Protein AF-A0A9E2QVJ8-F1 (afdb_monomer_lite)

pLDDT: mean 82.2, std 15.22, range [40.53, 97.69]

Radius of gyration: 35.3 Å; chains: 1; bounding box: 77×23×116 Å

Foldseek 3Di:
DDDDDPPVVVVVVVVVVVVLVVLLVVLVVLLVVLVVQLVVLVVVLVVLVVVLVVLVVQLVVLVVLLVVLVVLLVVLVVLQVQLPDPPDPNPPSPVVSVVSNVVSVVSNVVSVVSNVVSVVVSVVSVVVCVLADADDPDDGHSNVVSVVSNVVSVVSNVVSVVVVDDD

Secondary structure (DSSP, 8-state):
------HHHHHHHHHHHHHHHHHHHHHHHHHHHHHHHHHHHHHHHHHHHHHHHHHHHHHHHHHHHHHHHHHHHHHHHHHHHHTTSTTS-HHHHHHHHHHHHHHHHHHHHHHHHHHHHHHHHHHHHHHHHHTT-SS-SSS--HHHHHHHHHHHHHHHHHHHHHTT---

Structure (mmCIF, N/CA/C/O backbone):
data_AF-A0A9E2QVJ8-F1
#
_entry.id   AF-A0A9E2QVJ8-F1
#
loop_
_atom_site.group_PDB
_atom_site.id
_atom_site.type_symbol
_atom_site.label_atom_id
_atom_site.label_alt_id
_atom_site.label_comp_id
_atom_site.label_asym_id
_atom_site.label_entity_id
_atom_site.label_seq_id
_atom_site.pdbx_PDB_ins_code
_atom_site.Cartn_x
_atom_site.Cartn_y
_atom_site.Cartn_z
_atom_site.occupancy
_atom_site.B_iso_or_equiv
_atom_site.auth_seq_id
_atom_site.auth_comp_id
_atom_site.auth_asym_id
_atom_site.auth_atom_id
_atom_site.pdbx_PDB_model_num
ATOM 1 N N . MET A 1 1 ? 48.170 8.111 -72.866 1.00 42.94 1 MET A N 1
ATOM 2 C CA . MET A 1 1 ? 48.906 8.139 -71.584 1.00 42.94 1 MET A CA 1
ATOM 3 C C . MET A 1 1 ? 47.914 8.556 -70.505 1.00 42.94 1 MET A C 1
ATOM 5 O O . MET A 1 1 ? 47.738 9.739 -70.259 1.00 42.94 1 MET A O 1
ATOM 9 N N . ALA A 1 2 ? 47.147 7.595 -69.988 1.00 47.38 2 ALA A N 1
ATOM 10 C CA . ALA A 1 2 ? 46.158 7.818 -68.937 1.00 47.38 2 ALA A CA 1
ATOM 11 C C . ALA A 1 2 ? 46.763 7.273 -67.642 1.00 47.38 2 ALA A C 1
ATOM 13 O O . ALA A 1 2 ? 46.973 6.068 -67.527 1.00 47.38 2 ALA A O 1
ATOM 14 N N . ALA A 1 3 ? 47.133 8.173 -66.733 1.00 49.22 3 ALA A N 1
ATOM 15 C CA . ALA A 1 3 ? 47.555 7.805 -65.394 1.00 49.22 3 ALA A CA 1
ATOM 16 C C . ALA A 1 3 ? 46.302 7.425 -64.601 1.00 49.22 3 ALA A C 1
ATOM 18 O O . ALA A 1 3 ? 45.447 8.264 -64.306 1.00 49.22 3 ALA A O 1
ATOM 19 N N . ASP A 1 4 ? 46.204 6.127 -64.354 1.00 52.75 4 ASP A N 1
ATOM 20 C CA . ASP A 1 4 ? 45.296 5.472 -63.429 1.00 52.75 4 ASP A CA 1
ATOM 21 C C . ASP A 1 4 ? 45.347 6.167 -62.055 1.00 52.75 4 ASP A C 1
ATOM 23 O O . ASP A 1 4 ? 46.415 6.607 -61.624 1.00 52.75 4 ASP A O 1
ATOM 27 N N . ARG A 1 5 ? 44.197 6.324 -61.389 1.00 59.06 5 ARG A N 1
ATOM 28 C CA . ARG A 1 5 ? 44.067 6.941 -60.054 1.00 59.06 5 ARG A CA 1
ATOM 29 C C . ARG A 1 5 ? 43.720 5.848 -59.030 1.00 59.06 5 ARG A C 1
ATOM 31 O O . ARG A 1 5 ? 42.532 5.647 -58.774 1.00 59.06 5 ARG A O 1
ATOM 38 N N . PRO A 1 6 ? 44.696 5.185 -58.379 1.00 55.00 6 PRO A N 1
ATOM 39 C CA . PRO A 1 6 ? 44.414 4.150 -57.381 1.00 55.00 6 PRO A CA 1
ATOM 40 C C . PRO A 1 6 ? 44.123 4.726 -55.984 1.00 55.00 6 PRO A C 1
ATOM 42 O O . PRO A 1 6 ? 43.483 4.076 -55.164 1.00 55.00 6 PRO A O 1
ATOM 45 N N . GLU A 1 7 ? 44.555 5.957 -55.686 1.00 56.72 7 GLU A N 1
ATOM 46 C CA . GLU A 1 7 ? 44.519 6.501 -54.316 1.00 56.72 7 GLU A CA 1
ATOM 47 C C . GLU A 1 7 ? 43.104 6.818 -53.805 1.00 56.72 7 GLU A C 1
ATOM 49 O O . GLU A 1 7 ? 42.838 6.754 -52.604 1.00 56.72 7 GLU A O 1
ATOM 54 N N . SER A 1 8 ? 42.157 7.095 -54.708 1.00 58.34 8 SER A N 1
ATOM 55 C CA . SER A 1 8 ? 40.774 7.413 -54.330 1.00 58.34 8 SER A CA 1
ATOM 56 C C . SER A 1 8 ? 40.005 6.202 -53.784 1.00 58.34 8 SER A C 1
ATOM 58 O O . SER A 1 8 ? 39.092 6.382 -52.978 1.00 58.34 8 SER A O 1
ATOM 60 N N . GLY A 1 9 ? 40.345 4.980 -54.213 1.00 64.75 9 GLY A N 1
ATOM 61 C CA . GLY A 1 9 ? 39.694 3.749 -53.748 1.00 64.75 9 GLY A CA 1
ATOM 62 C C . GLY A 1 9 ? 40.136 3.353 -52.339 1.00 64.75 9 GLY A C 1
ATOM 63 O O . GLY A 1 9 ? 39.307 3.013 -51.495 1.00 64.75 9 GLY A O 1
ATOM 64 N N . THR A 1 10 ? 41.433 3.481 -52.058 1.00 68.06 10 THR A N 1
ATOM 65 C CA . THR A 1 10 ? 42.047 3.115 -50.772 1.00 68.06 10 THR A CA 1
ATOM 66 C C . THR A 1 10 ? 41.664 4.081 -49.647 1.00 68.06 10 THR A C 1
ATOM 68 O O . THR A 1 10 ? 41.411 3.660 -48.523 1.00 68.06 10 THR A O 1
ATOM 71 N N . LEU A 1 11 ? 41.544 5.382 -49.936 1.00 67.25 11 LEU A N 1
ATOM 72 C CA . LEU A 1 11 ? 41.066 6.362 -48.951 1.00 67.25 11 LEU A CA 1
ATOM 73 C C . LEU A 1 11 ? 39.581 6.160 -48.603 1.00 67.25 11 LEU A C 1
ATOM 75 O O . LEU A 1 11 ? 39.181 6.352 -47.453 1.00 67.25 11 LEU A O 1
ATOM 79 N N . SER A 1 12 ? 38.766 5.734 -49.574 1.00 73.38 12 SER A N 1
ATOM 80 C CA . SER A 1 12 ? 37.351 5.417 -49.350 1.00 73.38 12 SER A CA 1
ATOM 81 C C . SER A 1 12 ? 37.182 4.158 -48.491 1.00 73.38 12 SER A C 1
ATOM 83 O O . SER A 1 12 ? 36.401 4.164 -47.539 1.00 73.38 12 SER A O 1
ATOM 85 N N . SER A 1 13 ? 37.968 3.104 -48.743 1.00 71.19 13 SER A N 1
ATOM 86 C CA . SER A 1 13 ? 37.911 1.863 -47.957 1.00 71.19 13 SER A CA 1
ATOM 87 C C . SER A 1 13 ? 38.392 2.044 -46.513 1.00 71.19 13 SER A C 1
ATOM 89 O O . SER A 1 13 ? 37.752 1.531 -45.595 1.00 71.19 13 SER A O 1
ATOM 91 N N . VAL A 1 14 ? 39.446 2.836 -46.281 1.00 76.38 14 VAL A N 1
ATOM 92 C CA . VAL A 1 14 ? 39.914 3.180 -44.925 1.00 76.38 14 VAL A CA 1
ATOM 93 C C . VAL A 1 14 ? 38.858 3.982 -44.156 1.00 76.38 14 VAL A C 1
ATOM 95 O O . VAL A 1 14 ? 38.621 3.711 -42.979 1.00 76.38 14 VAL A O 1
ATOM 98 N N . ARG A 1 15 ? 38.164 4.924 -44.811 1.00 75.12 15 ARG A N 1
ATOM 99 C CA . ARG A 1 15 ? 37.099 5.717 -44.173 1.00 75.12 15 ARG A CA 1
ATOM 100 C C . ARG A 1 15 ? 35.861 4.880 -43.840 1.00 75.12 15 ARG A C 1
ATOM 102 O O . ARG A 1 15 ? 35.267 5.080 -42.785 1.00 75.12 15 ARG A O 1
ATOM 109 N N . ILE A 1 16 ? 35.495 3.934 -44.706 1.00 77.00 16 ILE A N 1
ATOM 110 C CA . ILE A 1 16 ? 34.406 2.976 -44.452 1.00 77.00 16 ILE A CA 1
ATOM 111 C C . ILE A 1 16 ? 34.766 2.051 -43.280 1.00 77.00 16 ILE A C 1
ATOM 113 O O . ILE A 1 16 ? 33.929 1.817 -42.412 1.00 77.00 16 ILE A O 1
ATOM 117 N N . ALA A 1 17 ? 36.013 1.576 -43.208 1.00 75.69 17 ALA A N 1
ATOM 118 C CA . ALA A 1 17 ? 36.480 0.739 -42.105 1.00 75.69 17 ALA A CA 1
ATOM 119 C C . ALA A 1 17 ? 36.496 1.485 -40.756 1.00 75.69 17 ALA A C 1
ATOM 121 O O . ALA A 1 17 ? 36.081 0.917 -39.748 1.00 75.69 17 ALA A O 1
ATOM 122 N N . ALA A 1 18 ? 36.928 2.752 -40.738 1.00 77.06 18 ALA A N 1
ATOM 123 C CA . ALA A 1 18 ? 36.899 3.596 -39.540 1.00 77.06 18 ALA A CA 1
ATOM 124 C C . ALA A 1 18 ? 35.461 3.870 -39.064 1.00 77.06 18 ALA A C 1
ATOM 126 O O . ALA A 1 18 ? 35.150 3.649 -37.898 1.00 77.06 18 ALA A O 1
ATOM 127 N N . LEU A 1 19 ? 34.557 4.234 -39.981 1.00 80.94 19 LEU A N 1
ATOM 128 C CA . LEU A 1 19 ? 33.136 4.419 -39.669 1.00 80.94 19 LEU A CA 1
ATOM 129 C C . LEU A 1 19 ? 32.493 3.129 -39.125 1.00 80.94 19 LEU A C 1
ATOM 131 O O . LEU A 1 19 ? 31.684 3.180 -38.203 1.00 80.94 19 LEU A O 1
ATOM 135 N N . GLY A 1 20 ? 32.863 1.966 -39.671 1.00 80.44 20 GLY A N 1
ATOM 136 C CA . GLY A 1 20 ? 32.404 0.667 -39.177 1.00 80.44 20 GLY A CA 1
ATOM 137 C C . GLY A 1 20 ? 32.877 0.359 -37.752 1.00 80.44 20 GLY A C 1
ATOM 138 O O . GLY A 1 20 ? 32.117 -0.214 -36.973 1.00 80.44 20 GLY A O 1
ATOM 139 N N . ALA A 1 21 ? 34.099 0.767 -37.392 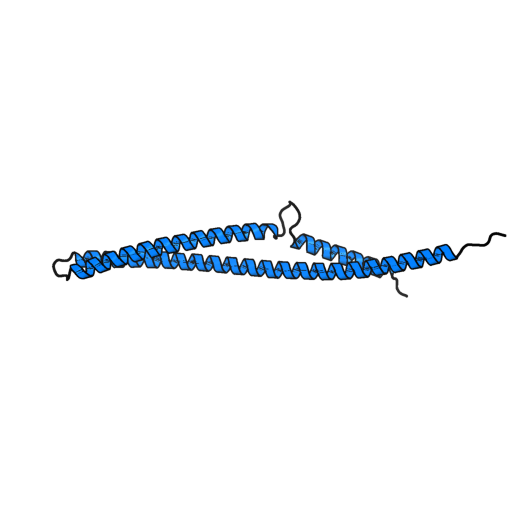1.00 82.25 21 ALA A N 1
ATOM 140 C CA . ALA A 1 21 ? 34.615 0.639 -36.030 1.00 82.25 21 ALA A CA 1
ATOM 141 C C . ALA A 1 21 ? 33.856 1.544 -35.042 1.00 82.25 21 ALA A C 1
ATOM 143 O O . ALA A 1 21 ? 33.422 1.060 -33.999 1.00 82.25 21 ALA A O 1
ATOM 144 N N . ASP A 1 22 ? 33.594 2.801 -35.409 1.00 84.81 22 ASP A N 1
ATOM 145 C CA . ASP A 1 22 ? 32.828 3.734 -34.570 1.00 84.81 22 ASP A CA 1
ATOM 146 C C . ASP A 1 22 ? 31.382 3.252 -34.343 1.00 84.81 22 ASP A C 1
ATOM 148 O O . ASP A 1 22 ? 30.854 3.339 -33.232 1.00 84.81 22 ASP A O 1
ATOM 152 N N . ILE A 1 23 ? 30.739 2.691 -35.377 1.00 83.25 23 ILE A N 1
ATOM 153 C CA . ILE A 1 23 ? 29.391 2.102 -35.276 1.00 83.25 23 ILE A CA 1
ATOM 154 C C . ILE A 1 23 ? 29.389 0.889 -34.340 1.00 83.25 23 ILE A C 1
ATOM 156 O O . ILE A 1 23 ? 28.460 0.729 -33.549 1.00 83.25 23 ILE A O 1
ATOM 160 N N . LEU A 1 24 ? 30.417 0.039 -34.409 1.00 86.12 24 LEU A N 1
ATOM 161 C CA . LEU A 1 24 ? 30.564 -1.126 -33.533 1.00 86.12 24 LEU A CA 1
ATOM 162 C C . LEU A 1 24 ? 30.747 -0.724 -32.066 1.00 86.12 24 LEU A C 1
ATOM 164 O O . LEU A 1 24 ? 30.101 -1.301 -31.182 1.00 86.12 24 LEU A O 1
ATOM 168 N N . ASP A 1 25 ? 31.587 0.274 -31.805 1.00 88.56 25 ASP A N 1
ATOM 169 C CA . ASP A 1 25 ? 31.821 0.787 -30.457 1.00 88.56 25 ASP A CA 1
ATOM 170 C C . ASP A 1 25 ? 30.552 1.440 -29.897 1.00 88.56 25 ASP A C 1
ATOM 172 O O . ASP A 1 25 ? 30.119 1.112 -28.785 1.00 88.56 25 ASP A O 1
ATOM 176 N N . ALA A 1 26 ? 29.883 2.279 -30.694 1.00 86.81 26 ALA A N 1
ATOM 177 C CA . ALA A 1 26 ? 28.608 2.886 -30.326 1.00 86.81 26 ALA A CA 1
ATOM 178 C C . ALA A 1 26 ? 27.529 1.827 -30.045 1.00 86.81 26 ALA A C 1
ATOM 180 O O . ALA A 1 26 ? 26.879 1.881 -29.001 1.00 86.81 26 ALA A O 1
ATOM 181 N N . ALA A 1 27 ? 27.380 0.816 -30.908 1.00 87.38 27 ALA A N 1
ATOM 182 C CA . ALA A 1 27 ? 26.416 -0.268 -30.717 1.00 87.38 27 ALA A CA 1
ATOM 183 C C . ALA A 1 27 ? 26.710 -1.089 -29.449 1.00 87.38 27 ALA A C 1
ATOM 185 O O . ALA A 1 27 ? 25.791 -1.448 -28.706 1.00 87.38 27 ALA A O 1
ATOM 186 N N . THR A 1 28 ? 27.988 -1.335 -29.147 1.00 89.00 28 THR A N 1
ATOM 187 C CA . THR A 1 28 ? 28.412 -2.041 -27.930 1.00 89.00 28 THR A CA 1
ATOM 188 C C . THR A 1 28 ? 28.072 -1.242 -26.670 1.00 89.00 28 THR A C 1
ATOM 190 O O . THR A 1 28 ? 27.535 -1.801 -25.705 1.00 89.00 28 THR A O 1
ATOM 193 N N . ILE A 1 29 ? 28.336 0.069 -26.678 1.00 92.19 29 ILE A N 1
ATOM 194 C CA . ILE A 1 29 ? 27.991 0.978 -25.578 1.00 92.19 29 ILE A CA 1
ATOM 195 C C . ILE A 1 29 ? 26.472 1.034 -25.394 1.00 92.19 29 ILE A C 1
ATOM 197 O O . ILE A 1 29 ? 25.990 0.826 -24.277 1.00 92.19 29 ILE A O 1
ATOM 201 N N . SER A 1 30 ? 25.716 1.243 -26.473 1.00 88.88 30 SER A N 1
ATOM 202 C CA . SER A 1 30 ? 24.252 1.287 -26.447 1.00 88.88 30 SER A CA 1
ATOM 203 C C . SER A 1 30 ? 23.652 -0.001 -25.895 1.00 88.88 30 SER A C 1
ATOM 205 O O . SER A 1 30 ? 22.735 0.060 -25.077 1.00 88.88 30 SER A O 1
ATOM 207 N N . ARG A 1 31 ? 24.197 -1.172 -26.253 1.00 90.12 31 ARG A N 1
ATOM 208 C CA . ARG A 1 31 ? 23.695 -2.460 -25.750 1.00 90.12 31 ARG A CA 1
ATOM 209 C C . ARG A 1 31 ? 23.898 -2.583 -24.247 1.00 90.12 31 ARG A C 1
ATOM 211 O O . ARG A 1 31 ? 22.999 -3.026 -23.534 1.00 90.12 31 ARG A O 1
ATOM 218 N N . ARG A 1 32 ? 25.069 -2.171 -23.752 1.00 91.25 32 ARG A N 1
ATOM 219 C CA . ARG A 1 32 ? 25.367 -2.178 -22.315 1.00 91.25 32 ARG A CA 1
ATOM 220 C C . ARG A 1 32 ? 24.429 -1.244 -21.551 1.00 91.25 32 ARG A C 1
ATOM 222 O O . ARG A 1 32 ? 23.898 -1.647 -20.522 1.00 91.25 32 ARG A O 1
ATOM 229 N N . LEU A 1 33 ? 24.207 -0.033 -22.062 1.00 88.69 33 LEU A N 1
ATOM 230 C CA . LEU A 1 33 ? 23.292 0.936 -21.453 1.00 88.69 33 LEU A CA 1
ATOM 231 C C . LEU A 1 33 ? 21.846 0.422 -21.447 1.00 88.69 33 LEU A C 1
ATOM 233 O O . LEU A 1 33 ? 21.175 0.514 -20.422 1.00 88.69 33 LEU A O 1
ATOM 237 N N . ALA A 1 34 ? 21.386 -0.191 -22.541 1.00 87.50 34 ALA A N 1
ATOM 238 C CA . ALA A 1 34 ? 20.061 -0.805 -22.608 1.00 87.50 34 ALA A CA 1
ATOM 239 C C . ALA A 1 34 ? 19.912 -1.949 -21.588 1.00 87.50 34 ALA A C 1
ATOM 241 O O . ALA A 1 34 ? 18.916 -2.010 -20.871 1.00 87.50 34 ALA A O 1
ATOM 242 N N . ALA A 1 35 ? 20.928 -2.807 -21.444 1.00 86.88 35 ALA A N 1
ATOM 243 C CA . ALA A 1 35 ? 20.931 -3.869 -20.435 1.00 86.88 35 ALA A CA 1
ATOM 244 C C . ALA A 1 35 ? 20.887 -3.329 -18.998 1.00 86.88 35 ALA A C 1
ATOM 246 O O . ALA A 1 35 ? 20.160 -3.862 -18.156 1.00 86.88 35 ALA A O 1
ATOM 247 N N . GLN A 1 36 ? 21.626 -2.253 -18.719 1.00 89.44 36 GLN A N 1
ATOM 248 C CA . GLN A 1 36 ? 21.572 -1.569 -17.428 1.00 89.44 36 GLN A CA 1
ATOM 249 C C . GLN A 1 36 ? 20.182 -0.985 -17.167 1.00 89.44 36 GLN A C 1
ATOM 251 O O . GLN A 1 36 ? 19.634 -1.205 -16.091 1.00 89.44 36 GLN A O 1
ATOM 256 N N . ALA A 1 37 ? 19.578 -0.327 -18.159 1.00 86.69 37 ALA A N 1
ATOM 257 C CA . ALA A 1 37 ? 18.235 0.226 -18.046 1.00 86.69 37 ALA A CA 1
ATOM 258 C C . ALA A 1 37 ? 17.183 -0.860 -17.758 1.00 86.69 37 ALA A C 1
ATOM 260 O O . ALA A 1 37 ? 16.383 -0.697 -16.839 1.00 86.69 37 ALA A O 1
ATOM 261 N N . VAL A 1 38 ? 17.223 -2.002 -18.459 1.00 85.25 38 VAL A N 1
ATOM 262 C CA . VAL A 1 38 ? 16.319 -3.140 -18.190 1.00 85.25 38 VAL A CA 1
ATOM 263 C C . VAL A 1 38 ? 16.470 -3.639 -16.755 1.00 85.25 38 VAL A C 1
ATOM 265 O O . VAL A 1 38 ? 15.472 -3.854 -16.068 1.00 85.25 38 VAL A O 1
ATOM 268 N N . SER A 1 39 ? 17.709 -3.808 -16.287 1.00 88.19 39 SER A N 1
ATOM 269 C CA . SER A 1 39 ? 17.985 -4.238 -14.913 1.00 88.19 39 SER A CA 1
ATOM 270 C C . SER A 1 39 ? 17.434 -3.243 -13.885 1.00 88.19 39 SER A C 1
ATOM 272 O O . SER A 1 39 ? 16.727 -3.637 -12.958 1.00 88.19 39 SER A O 1
ATOM 274 N N . SER A 1 40 ? 17.679 -1.944 -14.080 1.00 87.25 40 SER A N 1
ATOM 275 C CA . SER A 1 40 ? 17.170 -0.888 -13.201 1.00 87.25 40 SER A CA 1
ATOM 276 C C . SER A 1 40 ? 15.644 -0.852 -13.150 1.00 87.25 40 SER A C 1
ATOM 278 O O . SER A 1 40 ? 15.083 -0.728 -12.062 1.00 87.25 40 SER A O 1
ATOM 280 N N . VAL A 1 41 ? 14.968 -1.002 -14.294 1.00 85.69 41 VAL A N 1
ATOM 281 C CA . VAL A 1 41 ? 13.500 -1.028 -14.332 1.00 85.69 41 VAL A CA 1
ATOM 282 C C . VAL A 1 41 ? 12.958 -2.269 -13.625 1.00 85.69 41 VAL A C 1
ATOM 284 O O . VAL A 1 41 ? 12.034 -2.131 -12.833 1.00 85.69 41 VAL A O 1
ATOM 287 N N . ARG A 1 42 ? 13.562 -3.453 -13.807 1.00 83.75 42 ARG A N 1
ATOM 288 C CA . ARG A 1 42 ? 13.160 -4.669 -13.072 1.00 83.75 42 ARG A CA 1
ATOM 289 C C . ARG A 1 42 ? 13.278 -4.501 -11.560 1.00 83.75 42 ARG A C 1
ATOM 291 O O . ARG A 1 42 ? 12.311 -4.743 -10.850 1.00 83.75 42 ARG A O 1
ATOM 298 N N . VAL A 1 43 ? 14.423 -4.010 -11.078 1.00 88.38 43 VAL A N 1
ATOM 299 C CA . VAL A 1 43 ? 14.627 -3.742 -9.643 1.00 88.38 43 VAL A CA 1
ATOM 300 C C . VAL A 1 43 ? 13.586 -2.754 -9.116 1.00 88.38 43 VAL A C 1
ATOM 302 O O . VAL A 1 43 ? 13.090 -2.913 -8.002 1.00 88.38 43 VAL A O 1
ATOM 305 N N . GLN A 1 44 ? 13.242 -1.732 -9.900 1.00 86.19 44 GLN A N 1
ATOM 306 C CA . GLN A 1 44 ? 12.210 -0.776 -9.515 1.00 86.19 44 GLN A CA 1
ATOM 307 C C . GLN A 1 44 ? 10.817 -1.419 -9.478 1.00 86.19 44 GLN A C 1
ATOM 309 O O . GLN A 1 44 ? 10.079 -1.182 -8.526 1.00 86.19 44 GLN A O 1
ATOM 314 N N . SER A 1 45 ? 10.470 -2.258 -10.456 1.00 84.19 45 SER A N 1
ATOM 315 C CA . SER A 1 45 ? 9.211 -3.010 -10.468 1.00 84.19 45 SER A CA 1
ATOM 316 C C . SER A 1 45 ? 9.080 -3.928 -9.251 1.00 84.19 45 SER A C 1
ATOM 318 O O . SER A 1 45 ? 8.038 -3.914 -8.597 1.00 84.19 45 SER A O 1
ATOM 320 N N . ASP A 1 46 ? 10.143 -4.651 -8.891 1.00 85.56 46 ASP A N 1
ATOM 321 C CA . ASP A 1 46 ? 10.160 -5.530 -7.714 1.00 85.56 46 ASP A CA 1
ATOM 322 C C . ASP A 1 46 ? 9.964 -4.736 -6.414 1.00 85.56 46 ASP A C 1
ATOM 324 O O . ASP A 1 46 ? 9.213 -5.142 -5.526 1.00 85.56 46 ASP A O 1
ATOM 328 N N . ARG A 1 47 ? 10.591 -3.557 -6.307 1.00 88.19 47 ARG A N 1
ATOM 329 C CA . ARG A 1 47 ? 10.393 -2.652 -5.165 1.00 88.19 47 ARG A CA 1
ATOM 330 C C . ARG A 1 47 ? 8.958 -2.151 -5.080 1.00 88.19 47 ARG A C 1
ATOM 332 O O . ARG A 1 47 ? 8.388 -2.168 -3.993 1.00 88.19 47 ARG A O 1
ATOM 339 N N . THR A 1 48 ? 8.366 -1.731 -6.198 1.00 87.94 48 THR A N 1
ATOM 340 C CA . THR A 1 48 ? 6.966 -1.288 -6.229 1.00 87.94 48 THR A CA 1
ATOM 341 C C . THR A 1 48 ? 6.019 -2.414 -5.818 1.00 87.94 48 THR A C 1
ATOM 343 O O . THR A 1 48 ? 5.112 -2.180 -5.021 1.00 87.94 48 THR A O 1
ATOM 346 N N . ALA A 1 49 ? 6.264 -3.646 -6.276 1.00 86.12 49 ALA A N 1
ATOM 347 C CA . ALA A 1 49 ? 5.499 -4.817 -5.852 1.00 86.12 49 ALA A CA 1
ATOM 348 C C . ALA A 1 49 ? 5.620 -5.073 -4.338 1.00 86.12 49 ALA A C 1
ATOM 350 O O . ALA A 1 49 ? 4.614 -5.307 -3.672 1.00 86.12 49 ALA A O 1
ATOM 351 N N . GLY A 1 50 ? 6.826 -4.956 -3.772 1.00 90.19 50 GLY A N 1
ATOM 352 C CA . GLY A 1 50 ? 7.041 -5.078 -2.327 1.00 90.19 50 GLY A CA 1
ATOM 353 C C . GLY A 1 50 ? 6.339 -3.988 -1.509 1.00 90.19 50 GLY A C 1
ATOM 354 O O . GLY A 1 50 ? 5.807 -4.264 -0.436 1.00 90.19 50 GLY A O 1
ATOM 355 N N . VAL A 1 51 ? 6.281 -2.754 -2.019 1.00 91.44 51 VAL A N 1
ATOM 356 C CA . VAL A 1 51 ? 5.518 -1.671 -1.379 1.00 91.44 51 VAL A CA 1
ATOM 357 C C . VAL A 1 51 ? 4.017 -1.969 -1.411 1.00 91.44 51 VAL A C 1
ATOM 359 O O . VAL A 1 51 ? 3.359 -1.797 -0.389 1.00 91.44 51 VAL A O 1
ATOM 362 N N . LEU A 1 52 ? 3.483 -2.454 -2.537 1.00 90.75 52 LEU A N 1
ATOM 363 C CA . LEU A 1 52 ? 2.075 -2.854 -2.652 1.00 90.75 52 LEU A CA 1
ATOM 364 C C . LEU A 1 52 ? 1.710 -3.982 -1.671 1.00 90.75 52 LEU A C 1
ATOM 366 O O . LEU A 1 52 ? 0.695 -3.878 -0.985 1.00 90.75 52 LEU A O 1
ATOM 370 N N . ASP A 1 53 ? 2.556 -5.007 -1.533 1.00 91.88 53 ASP A N 1
ATOM 371 C CA . ASP A 1 53 ? 2.389 -6.054 -0.507 1.00 91.88 53 ASP A CA 1
ATOM 372 C C . ASP A 1 53 ? 2.383 -5.456 0.913 1.00 91.88 53 ASP A C 1
ATOM 374 O O . ASP A 1 53 ? 1.525 -5.780 1.735 1.00 91.88 53 ASP A O 1
ATOM 378 N N . GLY A 1 54 ? 3.288 -4.513 1.191 1.00 95.25 54 GLY A N 1
ATOM 379 C CA . GLY A 1 54 ? 3.322 -3.791 2.463 1.00 95.25 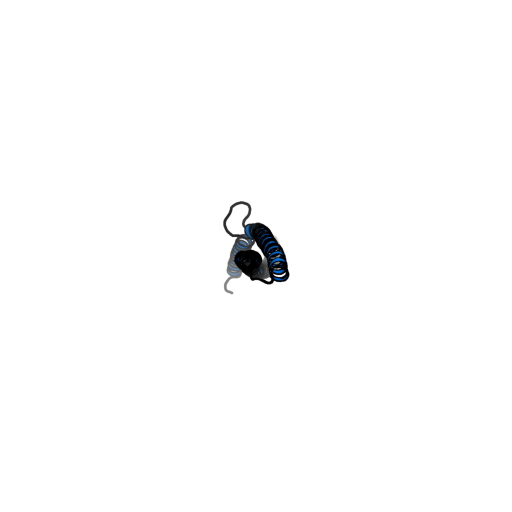54 GLY A CA 1
ATOM 380 C C . GLY A 1 54 ? 2.027 -3.029 2.767 1.00 95.25 54 GLY A C 1
ATOM 381 O O . GLY A 1 54 ? 1.546 -3.069 3.900 1.00 95.25 54 GLY A O 1
ATOM 382 N N . LEU A 1 55 ? 1.431 -2.370 1.770 1.00 95.44 55 LEU A N 1
ATOM 383 C CA . LEU A 1 55 ? 0.161 -1.652 1.932 1.00 95.44 55 LEU A CA 1
ATOM 384 C C . LEU A 1 55 ? -1.004 -2.592 2.208 1.00 95.44 55 LEU A C 1
ATOM 386 O O . LEU A 1 55 ? -1.797 -2.298 3.103 1.00 95.44 55 LEU A O 1
ATOM 390 N N . SER A 1 56 ? -1.058 -3.733 1.515 1.00 92.94 56 SER A N 1
ATOM 391 C CA . SER A 1 56 ? -2.061 -4.766 1.775 1.00 92.94 56 SER A CA 1
ATOM 392 C C . SER A 1 56 ? -1.992 -5.224 3.232 1.00 92.94 56 SER A C 1
ATOM 394 O O . SER A 1 56 ? -3.003 -5.239 3.926 1.00 92.94 56 SER A O 1
ATOM 396 N N . ARG A 1 57 ? -0.786 -5.494 3.748 1.00 96.81 57 ARG A N 1
ATOM 397 C CA . ARG A 1 57 ? -0.599 -5.898 5.153 1.00 96.81 57 ARG A CA 1
ATOM 398 C C . ARG A 1 57 ? -0.996 -4.807 6.145 1.00 96.81 57 ARG A C 1
ATOM 400 O O . ARG A 1 57 ? -1.538 -5.112 7.205 1.00 96.81 57 ARG A O 1
ATOM 407 N N . ILE A 1 58 ? -0.729 -3.539 5.827 1.00 96.75 58 ILE A N 1
ATOM 408 C CA . ILE A 1 58 ? -1.176 -2.402 6.646 1.00 96.75 58 ILE A CA 1
ATOM 409 C C . ILE A 1 58 ? -2.708 -2.320 6.660 1.00 96.75 58 ILE A C 1
ATOM 411 O O . ILE A 1 58 ? -3.293 -2.091 7.720 1.00 96.75 58 ILE A O 1
ATOM 415 N N . ALA A 1 59 ? -3.363 -2.525 5.513 1.00 94.62 59 ALA A N 1
ATOM 416 C CA . ALA A 1 59 ? -4.819 -2.545 5.420 1.00 94.62 59 ALA A CA 1
ATOM 417 C C . ALA A 1 59 ? -5.421 -3.703 6.236 1.00 94.62 59 ALA A C 1
ATOM 419 O O . ALA A 1 59 ? -6.356 -3.476 7.007 1.00 94.62 59 ALA A O 1
ATOM 420 N N . ASP A 1 60 ? -4.835 -4.900 6.150 1.00 96.19 60 ASP A N 1
ATOM 421 C CA . ASP A 1 60 ? -5.247 -6.069 6.934 1.00 96.19 60 ASP A CA 1
ATOM 422 C C . ASP A 1 60 ? -5.101 -5.816 8.443 1.00 96.19 60 ASP A C 1
ATOM 424 O O . ASP A 1 60 ? -6.024 -6.070 9.222 1.00 96.19 60 ASP A O 1
ATOM 428 N N . ALA A 1 61 ? -3.972 -5.241 8.872 1.00 97.69 61 ALA A N 1
ATOM 429 C CA . ALA A 1 61 ? -3.741 -4.890 10.272 1.00 97.69 61 ALA A CA 1
ATOM 430 C C . ALA A 1 61 ? -4.758 -3.853 10.783 1.00 97.69 61 ALA A C 1
ATOM 432 O O . ALA A 1 61 ? -5.300 -3.993 11.881 1.00 97.69 61 ALA A O 1
ATOM 433 N N . ALA A 1 62 ? -5.070 -2.833 9.981 1.00 97.06 62 ALA A N 1
ATOM 434 C CA . ALA A 1 62 ? -6.080 -1.835 10.327 1.00 97.06 62 ALA A CA 1
ATOM 435 C C . ALA A 1 62 ? -7.494 -2.440 10.419 1.00 97.06 62 ALA A C 1
ATOM 437 O O . ALA A 1 62 ? -8.292 -2.041 11.279 1.00 97.06 62 ALA A O 1
ATOM 438 N N . GLN A 1 63 ? -7.806 -3.434 9.585 1.00 96.00 63 GLN A N 1
ATOM 439 C CA . GLN A 1 63 ? -9.057 -4.183 9.672 1.00 96.00 63 GLN A CA 1
ATOM 440 C C . GLN A 1 63 ? -9.124 -5.033 10.949 1.00 96.00 63 GLN A C 1
ATOM 442 O O . GLN A 1 63 ? -10.141 -4.992 11.641 1.00 96.00 63 GLN A O 1
ATOM 447 N N . ALA A 1 64 ? -8.034 -5.698 11.339 1.00 97.50 64 ALA A N 1
ATOM 448 C CA . ALA A 1 64 ? -7.961 -6.400 12.623 1.00 97.50 64 ALA A CA 1
ATOM 449 C C . ALA A 1 64 ? -8.163 -5.441 13.815 1.00 97.50 64 ALA A C 1
ATOM 451 O O . ALA A 1 64 ? -8.898 -5.744 14.753 1.00 97.50 64 ALA A O 1
ATOM 452 N N . MET A 1 65 ? -7.595 -4.231 13.762 1.00 95.81 65 MET A N 1
ATOM 453 C CA . MET A 1 65 ? -7.848 -3.194 14.774 1.00 95.81 65 MET A CA 1
ATOM 454 C C . MET A 1 65 ? -9.323 -2.759 14.828 1.00 95.81 65 MET A C 1
ATOM 456 O O . MET A 1 65 ? -9.835 -2.475 15.910 1.00 95.81 65 MET A O 1
ATOM 460 N N . THR A 1 66 ? -10.022 -2.737 13.687 1.00 95.56 66 THR A N 1
ATOM 461 C CA . THR A 1 66 ? -11.472 -2.464 13.635 1.00 95.56 66 THR A CA 1
ATOM 462 C C . THR A 1 66 ? -12.262 -3.537 14.385 1.00 95.56 66 THR A C 1
ATOM 464 O O . THR A 1 66 ? -13.191 -3.221 15.128 1.00 95.56 66 THR A O 1
ATOM 467 N N . GLU A 1 67 ? -11.870 -4.803 14.245 1.00 97.06 67 GLU A N 1
ATOM 468 C CA . GLU A 1 67 ? -12.481 -5.911 14.981 1.00 97.06 67 GLU A CA 1
ATOM 469 C C . GLU A 1 67 ? -12.221 -5.803 16.490 1.00 97.06 67 GLU A C 1
ATOM 471 O O . GLU A 1 67 ? -13.153 -5.911 17.289 1.00 97.06 67 GLU A O 1
ATOM 476 N N . VAL A 1 68 ? -10.984 -5.494 16.890 1.00 96.00 68 VAL A N 1
ATOM 477 C CA . VAL A 1 68 ? -10.643 -5.241 18.300 1.00 96.00 68 VAL A CA 1
ATOM 478 C C . VAL A 1 68 ? -11.462 -4.077 18.859 1.00 96.00 68 VAL A C 1
ATOM 480 O O . VAL A 1 68 ? -11.963 -4.159 19.982 1.00 96.00 68 VAL A O 1
ATOM 483 N N . ALA A 1 69 ? -11.658 -3.005 18.088 1.00 96.56 69 ALA A N 1
ATOM 484 C CA . ALA A 1 69 ? -12.503 -1.885 18.492 1.00 96.56 69 ALA A CA 1
ATOM 485 C C . ALA A 1 69 ? -13.962 -2.320 18.713 1.00 96.56 69 ALA A C 1
ATOM 487 O O . ALA A 1 69 ? -14.563 -1.937 19.718 1.00 96.56 69 ALA A O 1
ATOM 488 N N . LEU A 1 70 ? -14.517 -3.168 17.839 1.00 96.19 70 LEU A N 1
ATOM 489 C CA . LEU A 1 70 ? -15.864 -3.722 18.000 1.00 96.19 70 LEU A CA 1
ATOM 490 C C . LEU A 1 70 ? -15.983 -4.571 19.274 1.00 96.19 70 LEU A C 1
ATOM 492 O O . LEU A 1 70 ? -16.899 -4.361 20.071 1.00 96.19 70 LEU A O 1
ATOM 496 N N . GLN A 1 71 ? -15.036 -5.483 19.505 1.00 97.00 71 GLN A N 1
ATOM 497 C CA . GLN A 1 71 ? -14.988 -6.311 20.716 1.00 97.00 71 GLN A CA 1
ATOM 498 C C . GLN A 1 71 ? -14.868 -5.450 21.983 1.00 97.00 71 GLN A C 1
ATOM 500 O O . GLN A 1 71 ? -15.550 -5.682 22.981 1.00 97.00 71 GLN A O 1
ATOM 505 N N . THR A 1 72 ? -14.061 -4.392 21.919 1.00 96.31 72 THR A N 1
ATOM 506 C CA . THR A 1 72 ? -13.883 -3.421 23.006 1.00 96.31 72 THR A CA 1
ATOM 507 C C . THR A 1 72 ? -15.180 -2.665 23.306 1.00 96.31 72 THR A C 1
ATOM 509 O O . THR A 1 72 ? -15.499 -2.399 24.464 1.00 96.31 72 THR A O 1
ATOM 512 N N . ARG A 1 73 ? -15.979 -2.364 22.279 1.00 95.25 73 ARG A N 1
ATOM 513 C CA . ARG A 1 73 ? -17.292 -1.723 22.426 1.00 95.25 73 ARG A CA 1
ATOM 514 C C . ARG A 1 73 ? -18.317 -2.650 23.079 1.00 95.25 73 ARG A C 1
ATOM 516 O O . ARG A 1 73 ? -19.104 -2.195 23.904 1.00 95.25 73 ARG A O 1
ATOM 523 N N . LEU A 1 74 ? -18.272 -3.947 22.769 1.00 96.50 74 LEU A N 1
ATOM 524 C CA . LEU A 1 74 ? -19.078 -4.963 23.456 1.00 96.50 74 LEU A CA 1
ATOM 525 C C . LEU A 1 74 ? -18.681 -5.087 24.932 1.00 96.50 74 LEU A C 1
ATOM 527 O O . LEU A 1 74 ? -19.549 -5.148 25.800 1.00 96.50 74 LEU A O 1
ATOM 531 N N . LEU A 1 75 ? -17.381 -5.053 25.234 1.00 94.94 75 LEU A N 1
ATOM 532 C CA . LEU A 1 75 ? -16.901 -5.027 26.614 1.00 94.94 75 LEU A CA 1
ATOM 533 C C . LEU A 1 75 ? -17.389 -3.772 27.354 1.00 94.94 75 LEU A C 1
ATOM 535 O O . LEU A 1 75 ? -17.902 -3.880 28.465 1.00 94.94 75 LEU A O 1
ATOM 539 N N . ALA A 1 7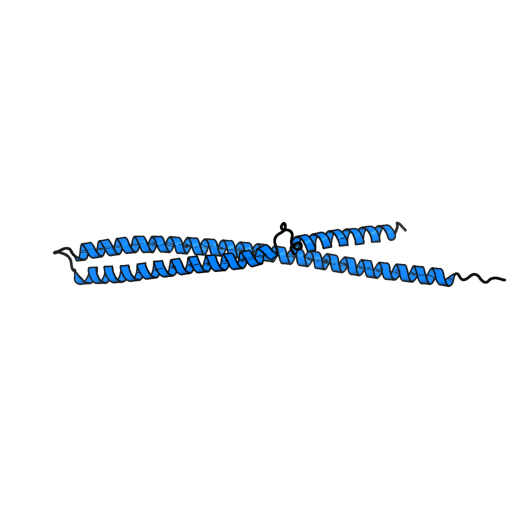6 ? -17.294 -2.594 26.732 1.00 95.19 76 ALA A N 1
ATOM 540 C CA . ALA A 1 76 ? -17.823 -1.353 27.294 1.00 95.19 76 ALA A CA 1
ATOM 541 C C . ALA A 1 76 ? -19.334 -1.424 27.548 1.00 95.19 76 ALA A C 1
ATOM 543 O O . ALA A 1 76 ? -19.807 -0.952 28.581 1.00 95.19 76 ALA A O 1
ATOM 544 N N . PHE A 1 77 ? -20.087 -2.045 26.639 1.00 93.06 77 PHE A N 1
ATOM 545 C CA . PHE A 1 77 ? -21.513 -2.285 26.823 1.00 93.06 77 PHE A CA 1
ATOM 546 C C . PHE A 1 77 ? -21.776 -3.179 28.041 1.00 93.06 77 PHE A C 1
ATOM 548 O O . PHE A 1 77 ? -22.579 -2.811 28.897 1.00 93.06 77 PHE A O 1
ATOM 555 N N . ASN A 1 78 ? -21.046 -4.286 28.190 1.00 91.81 78 ASN A N 1
ATOM 556 C CA . ASN A 1 78 ? -21.165 -5.151 29.367 1.00 91.81 78 ASN A CA 1
ATOM 557 C C . ASN A 1 78 ? -20.869 -4.389 30.670 1.00 91.81 78 ASN A C 1
ATOM 559 O O . ASN A 1 78 ? -21.614 -4.523 31.638 1.00 91.81 78 ASN A O 1
ATOM 563 N N . LEU A 1 79 ? -19.841 -3.531 30.679 1.00 92.00 79 LEU A N 1
ATOM 564 C CA . LEU A 1 79 ? -19.536 -2.664 31.824 1.00 92.00 79 LEU A CA 1
ATOM 565 C C . LEU A 1 79 ? -20.658 -1.655 32.102 1.00 92.00 79 LEU A C 1
ATOM 567 O O . LEU A 1 79 ? -20.977 -1.400 33.259 1.00 92.00 79 LEU A O 1
ATOM 571 N N . SER A 1 80 ? -21.283 -1.100 31.058 1.00 89.75 80 SER A N 1
ATOM 572 C CA . SER A 1 80 ? -22.412 -0.175 31.212 1.00 89.75 80 SER A CA 1
ATOM 573 C C . SER A 1 80 ? -23.649 -0.849 31.812 1.00 89.75 80 SER A C 1
ATOM 575 O O . SER A 1 80 ? -24.355 -0.234 32.607 1.00 89.75 80 SER A O 1
ATOM 577 N N . VAL A 1 81 ? -23.881 -2.122 31.473 1.00 92.06 81 VAL A N 1
ATOM 578 C CA . VAL A 1 81 ? -24.959 -2.935 32.049 1.00 92.06 81 VAL A CA 1
ATOM 579 C C . VAL A 1 81 ? -24.663 -3.256 33.512 1.00 92.06 81 VAL A C 1
ATOM 581 O O . VAL A 1 81 ? -25.558 -3.141 34.346 1.00 92.06 81 VAL A O 1
ATOM 584 N N . GLU A 1 82 ? -23.418 -3.606 33.845 1.00 88.62 82 GLU A N 1
ATOM 585 C CA . GLU A 1 82 ? -23.018 -3.869 35.232 1.00 88.62 82 GLU A CA 1
ATOM 586 C C . GLU A 1 82 ? -23.153 -2.615 36.103 1.00 88.62 82 GLU A C 1
ATOM 588 O O . GLU A 1 82 ? -23.696 -2.697 37.197 1.00 88.62 82 GLU A O 1
ATOM 593 N N . ALA A 1 83 ? -22.767 -1.444 35.586 1.00 88.06 83 ALA A N 1
ATOM 594 C CA . ALA A 1 83 ? -22.912 -0.157 36.271 1.00 88.06 83 ALA A CA 1
ATOM 595 C C . ALA A 1 83 ? -24.371 0.248 36.544 1.00 88.06 83 ALA A C 1
ATOM 597 O O . ALA A 1 83 ? -24.620 1.131 37.361 1.00 88.06 83 ALA A O 1
ATOM 598 N N . ALA A 1 84 ? -25.339 -0.351 35.845 1.00 84.69 84 ALA A N 1
ATOM 599 C CA . ALA A 1 84 ? -26.761 -0.113 36.070 1.00 84.69 84 ALA A CA 1
ATOM 600 C C . ALA A 1 84 ? -27.356 -1.040 37.148 1.00 84.69 84 ALA A C 1
ATOM 602 O O . ALA A 1 84 ? -28.534 -0.896 37.485 1.00 84.69 84 ALA A O 1
ATOM 603 N N . ARG A 1 85 ? -26.580 -1.996 37.689 1.00 86.25 85 ARG A N 1
ATOM 604 C CA . ARG A 1 85 ? -27.065 -2.911 38.729 1.00 86.25 85 ARG A CA 1
ATOM 605 C C . ARG A 1 85 ? -27.129 -2.231 40.102 1.00 86.25 85 ARG A C 1
ATOM 607 O O . ARG A 1 85 ? -26.163 -1.559 40.470 1.00 86.25 85 ARG A O 1
ATOM 614 N N . PRO A 1 86 ? -28.197 -2.464 40.893 1.00 74.81 86 PRO A N 1
ATOM 615 C CA . PRO A 1 86 ? -28.419 -1.803 42.186 1.00 74.81 86 PRO A CA 1
ATOM 616 C C . PRO A 1 86 ? -27.306 -2.020 43.218 1.00 74.81 86 PRO A C 1
ATOM 618 O O . PRO A 1 86 ? -27.078 -1.163 44.065 1.00 74.81 86 PRO A O 1
ATOM 621 N N . GLU A 1 87 ? -26.618 -3.159 43.139 1.00 75.44 87 GLU A N 1
ATOM 622 C CA . GLU A 1 87 ? -25.561 -3.574 44.071 1.00 75.44 87 GLU A CA 1
ATOM 623 C C . GLU A 1 87 ? -24.140 -3.140 43.658 1.00 75.44 87 GLU A C 1
ATOM 625 O O . GLU A 1 87 ? -23.180 -3.414 44.378 1.00 75.44 87 GLU A O 1
ATOM 630 N N . SER A 1 88 ? -23.976 -2.481 42.507 1.00 66.44 88 SER A N 1
ATOM 631 C CA . SER A 1 88 ? -22.655 -2.142 41.960 1.00 66.44 88 SER A CA 1
ATOM 632 C C . SER A 1 88 ? -22.155 -0.756 42.397 1.00 66.44 88 SER A C 1
ATOM 634 O O . SER A 1 88 ? -22.940 0.150 42.675 1.00 66.44 88 SER A O 1
ATOM 636 N N . ASP A 1 89 ? -20.830 -0.562 42.424 1.00 67.25 89 ASP A N 1
ATOM 637 C CA . ASP A 1 89 ? -20.196 0.757 42.580 1.00 67.25 89 ASP A CA 1
ATOM 638 C C . ASP A 1 89 ? -20.345 1.555 41.267 1.00 67.25 89 ASP A C 1
ATOM 640 O O . ASP A 1 89 ? -19.442 1.662 40.432 1.00 67.25 89 ASP A O 1
ATOM 644 N N . THR A 1 90 ? -21.576 2.019 41.039 1.00 63.72 90 THR A N 1
ATOM 645 C CA . THR A 1 90 ? -22.128 2.486 39.753 1.00 63.72 90 THR A CA 1
ATOM 646 C C . THR A 1 90 ? -21.331 3.617 39.086 1.00 63.72 90 THR A C 1
ATOM 648 O O . THR A 1 90 ? -21.323 3.742 37.858 1.00 63.72 90 THR A O 1
ATOM 651 N N . GLY A 1 91 ? -20.626 4.438 39.871 1.00 75.88 91 GLY A N 1
ATOM 652 C CA . GLY A 1 91 ? -19.929 5.627 39.376 1.00 75.88 91 GLY A CA 1
ATOM 653 C C . GLY A 1 91 ? -18.674 5.326 38.550 1.00 75.88 91 GLY A C 1
ATOM 654 O O . GLY A 1 91 ? -18.467 5.932 37.496 1.00 75.88 91 GLY A O 1
ATOM 655 N N . SER A 1 92 ? -17.834 4.389 38.999 1.00 82.94 92 SER A N 1
ATOM 656 C CA . SER A 1 92 ? -16.537 4.112 38.363 1.00 82.94 92 SER A CA 1
ATOM 657 C C . SER A 1 92 ? -16.687 3.276 37.085 1.00 82.94 92 SER A C 1
ATOM 659 O O . SER A 1 92 ? -16.071 3.588 36.060 1.00 82.94 92 SER A O 1
ATOM 661 N N . LEU A 1 93 ? -17.582 2.282 37.101 1.00 86.69 93 LEU A N 1
ATOM 662 C CA . LEU A 1 93 ? -17.877 1.418 35.954 1.00 86.69 93 LEU A CA 1
ATOM 663 C C . LEU A 1 93 ? -18.524 2.190 34.795 1.00 86.69 93 LEU A C 1
ATOM 665 O O . LEU A 1 93 ? -18.151 1.989 33.638 1.00 86.69 93 LEU A O 1
ATOM 669 N N . GLY A 1 94 ? -19.435 3.126 35.087 1.00 88.56 94 GLY A N 1
ATOM 670 C CA . GLY A 1 94 ? -20.052 3.977 34.065 1.00 88.56 94 GLY A CA 1
ATOM 671 C C . GLY A 1 94 ? -19.047 4.907 33.370 1.00 88.56 94 GLY A C 1
ATOM 672 O O . GLY A 1 94 ? -19.075 5.057 32.144 1.00 88.56 94 GLY A O 1
ATOM 673 N N . LEU A 1 95 ? -18.113 5.489 34.133 1.00 89.88 95 LE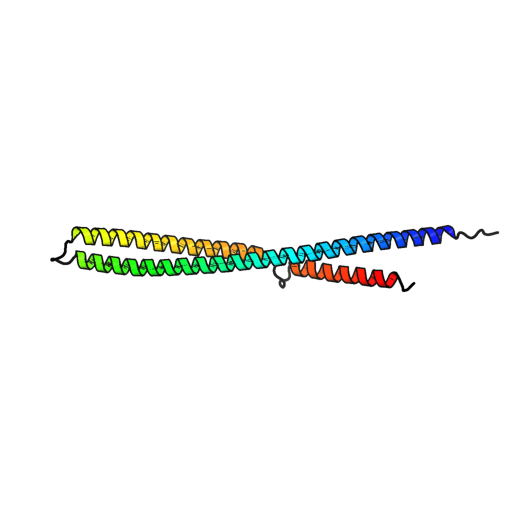U A N 1
ATOM 674 C CA . LEU A 1 95 ? -17.016 6.310 33.602 1.00 89.88 95 LEU A CA 1
ATOM 675 C C . LEU A 1 95 ? -16.082 5.494 32.699 1.00 89.88 95 LEU A C 1
ATOM 677 O O . LEU A 1 95 ? -15.767 5.934 31.590 1.00 89.88 95 LEU A O 1
ATOM 681 N N . MET A 1 96 ? -15.696 4.290 33.133 1.00 90.69 96 MET A N 1
ATOM 682 C CA . MET A 1 96 ? -14.897 3.365 32.325 1.00 90.69 96 MET A CA 1
ATOM 683 C C . MET A 1 96 ? -15.621 2.972 31.035 1.00 90.69 96 MET A C 1
ATOM 685 O O . MET A 1 96 ? -15.044 3.097 29.957 1.00 90.69 96 MET A O 1
ATOM 689 N N . ALA A 1 97 ? -16.895 2.574 31.109 1.00 93.12 97 ALA A N 1
ATOM 690 C CA . ALA A 1 97 ? -17.682 2.202 29.934 1.00 93.12 97 ALA A CA 1
ATOM 691 C C . ALA A 1 97 ? -17.729 3.331 28.891 1.00 93.12 97 ALA A C 1
ATOM 693 O O . ALA A 1 97 ? -17.563 3.093 27.690 1.00 93.12 97 ALA A O 1
ATOM 694 N N . ARG A 1 98 ? -17.887 4.584 29.335 1.00 92.88 98 ARG A N 1
ATOM 695 C CA . ARG A 1 98 ? -17.913 5.738 28.429 1.00 92.88 98 ARG A CA 1
ATOM 696 C C . ARG A 1 98 ? -16.546 6.040 27.817 1.00 92.88 98 ARG A C 1
ATOM 698 O O . ARG A 1 98 ? -16.477 6.278 26.613 1.00 92.88 98 ARG A O 1
ATOM 705 N N . ALA A 1 99 ? -15.473 5.976 28.605 1.00 94.25 99 ALA A N 1
ATOM 706 C CA . ALA A 1 99 ? -14.109 6.166 28.111 1.00 94.25 99 ALA A CA 1
ATOM 707 C C . ALA A 1 99 ? -13.711 5.088 27.086 1.00 94.25 99 ALA A C 1
ATOM 709 O O . ALA A 1 99 ? -13.171 5.404 26.027 1.00 94.25 99 ALA A O 1
ATOM 710 N N . VAL A 1 100 ? -14.039 3.822 27.359 1.00 95.06 100 VAL A N 1
ATOM 711 C CA . VAL A 1 100 ? -13.765 2.692 26.458 1.00 95.06 100 VAL A CA 1
ATOM 712 C C . VAL A 1 100 ? -14.602 2.790 25.172 1.00 95.06 100 VAL A C 1
ATOM 714 O O . VAL A 1 100 ? -14.107 2.498 24.080 1.00 95.06 100 VAL A O 1
ATOM 717 N N . THR A 1 101 ? -15.847 3.270 25.258 1.00 95.44 101 THR A N 1
ATOM 718 C CA . THR A 1 101 ? -16.694 3.530 24.078 1.00 95.44 101 THR A CA 1
ATOM 719 C C . THR A 1 101 ? -16.121 4.636 23.184 1.00 95.44 101 THR A C 1
ATOM 721 O O . THR A 1 101 ? -16.126 4.507 21.958 1.00 95.44 101 THR A O 1
ATOM 724 N N . ASP A 1 102 ? -15.614 5.722 23.772 1.00 96.75 102 ASP A N 1
ATOM 725 C CA . ASP A 1 102 ? -14.975 6.802 23.010 1.00 96.75 102 ASP A CA 1
ATOM 726 C C . ASP A 1 102 ? -13.666 6.323 22.364 1.00 96.75 102 ASP A C 1
ATOM 728 O O . ASP A 1 102 ? -13.469 6.490 21.160 1.00 96.75 102 ASP A O 1
ATOM 732 N N . LEU A 1 103 ? -12.809 5.631 23.124 1.00 95.38 103 LEU A N 1
ATOM 733 C CA . LEU A 1 103 ? -11.553 5.088 22.605 1.00 95.38 103 LEU A CA 1
ATOM 734 C C . LEU A 1 103 ? -11.783 4.111 21.445 1.00 95.38 103 LEU A C 1
ATOM 736 O O . LEU A 1 103 ? -11.152 4.257 20.401 1.00 95.38 103 LEU A O 1
ATOM 740 N N . SER A 1 104 ? -12.709 3.158 21.587 1.00 96.31 104 SER A N 1
ATOM 741 C CA . SER A 1 104 ? -13.044 2.216 20.507 1.00 96.31 104 SER A CA 1
ATOM 742 C C . SER A 1 104 ? -13.574 2.929 19.261 1.00 96.31 104 SER A C 1
ATOM 744 O O . SER A 1 104 ? -13.160 2.600 18.152 1.00 96.31 104 SER A O 1
ATOM 746 N N . SER A 1 105 ? -14.404 3.964 19.425 1.00 96.69 105 SER A N 1
ATOM 747 C CA . SER A 1 105 ? -14.894 4.774 18.300 1.00 96.69 105 SER A CA 1
ATOM 748 C C . SER A 1 105 ? -13.756 5.499 17.570 1.00 96.69 105 SER A C 1
ATOM 750 O O . SER A 1 105 ? -13.738 5.550 16.340 1.00 96.69 105 SER A O 1
ATOM 752 N N . ARG A 1 106 ? -12.776 6.033 18.311 1.00 97.25 106 ARG A N 1
ATOM 753 C CA . ARG A 1 106 ? -11.589 6.682 17.729 1.00 97.25 106 ARG A CA 1
ATOM 754 C C . ARG A 1 106 ? -10.679 5.687 17.012 1.00 97.25 106 ARG A C 1
ATOM 756 O O . ARG A 1 106 ? -10.188 6.006 15.933 1.00 97.25 106 ARG A O 1
ATOM 763 N N . VAL A 1 107 ? -10.476 4.495 17.580 1.00 97.38 107 VAL A N 1
ATOM 764 C CA . VAL A 1 107 ? -9.696 3.419 16.944 1.00 97.38 107 VAL A CA 1
ATOM 765 C C . VAL A 1 107 ? -10.358 2.981 15.639 1.00 97.38 107 VAL A C 1
ATOM 767 O O . VAL A 1 107 ? -9.681 2.907 14.621 1.00 97.38 107 VAL A O 1
ATOM 770 N N . GLU A 1 108 ? -11.677 2.781 15.629 1.00 96.38 108 GLU A N 1
ATOM 771 C CA . GLU A 1 108 ? -12.425 2.436 14.415 1.00 96.38 108 GLU A CA 1
ATOM 772 C C . GLU A 1 108 ? -12.269 3.509 13.323 1.00 96.38 108 GLU A C 1
ATOM 774 O O . GLU A 1 108 ? -11.979 3.193 12.166 1.00 96.38 108 GLU A O 1
ATOM 779 N N . ALA A 1 109 ? -12.421 4.787 13.682 1.00 96.88 109 ALA A N 1
ATOM 780 C CA . ALA A 1 109 ? -12.254 5.896 12.746 1.00 96.88 109 ALA A CA 1
ATOM 781 C C . ALA A 1 109 ? -10.823 5.968 12.181 1.00 96.88 109 ALA A C 1
ATOM 783 O O . ALA A 1 109 ? -10.644 6.110 10.969 1.00 96.88 109 ALA A O 1
ATOM 784 N N . ALA A 1 110 ? -9.810 5.815 13.039 1.00 96.75 110 ALA A N 1
ATOM 785 C CA . ALA A 1 110 ? -8.408 5.799 12.633 1.00 96.75 110 ALA A CA 1
ATOM 786 C C . ALA A 1 110 ? -8.096 4.617 11.702 1.00 96.75 110 ALA A C 1
ATOM 788 O O . ALA A 1 110 ? -7.476 4.805 10.656 1.00 96.75 110 ALA A O 1
ATOM 789 N N . SER A 1 111 ? -8.584 3.416 12.023 1.00 96.94 111 SER A N 1
ATOM 790 C CA . SER A 1 111 ? -8.435 2.228 11.180 1.00 96.94 111 SER A CA 1
ATOM 791 C C . SER A 1 111 ? -9.037 2.419 9.789 1.00 96.94 111 SER A C 1
ATOM 793 O O . SER A 1 111 ? -8.391 2.101 8.790 1.00 96.94 111 SER A O 1
ATOM 795 N N . ARG A 1 112 ? -10.240 3.002 9.692 1.00 95.88 112 ARG A N 1
ATOM 796 C CA . ARG A 1 112 ? -10.866 3.320 8.397 1.00 95.88 112 ARG A CA 1
ATOM 797 C C . ARG A 1 112 ? -10.022 4.304 7.588 1.00 95.88 112 ARG A C 1
ATOM 799 O O . ARG A 1 112 ? -9.816 4.099 6.395 1.00 95.88 112 ARG A O 1
ATOM 806 N N . GLN A 1 113 ? -9.482 5.334 8.239 1.00 97.62 113 GLN A N 1
ATOM 807 C CA . GLN A 1 113 ? -8.604 6.302 7.585 1.00 97.62 113 GLN A CA 1
ATOM 808 C C . GLN A 1 113 ? -7.305 5.657 7.071 1.00 97.62 113 GLN A C 1
ATOM 810 O O . GLN A 1 113 ? -6.843 6.008 5.982 1.00 97.62 113 GLN A O 1
ATOM 815 N N . ILE A 1 114 ? -6.725 4.710 7.818 1.00 96.38 114 ILE A N 1
ATOM 816 C CA . ILE A 1 114 ? -5.540 3.953 7.386 1.00 96.38 114 ILE A CA 1
ATOM 817 C C . ILE A 1 114 ? -5.857 3.147 6.123 1.00 96.38 114 ILE A C 1
ATOM 819 O O . ILE A 1 114 ? -5.131 3.266 5.138 1.00 96.38 114 ILE A O 1
ATOM 823 N N . VAL A 1 115 ? -6.965 2.397 6.115 1.00 95.94 115 VAL A N 1
ATOM 824 C CA . VAL A 1 115 ? -7.409 1.606 4.952 1.00 95.94 115 VAL A CA 1
ATOM 825 C C . VAL A 1 115 ? -7.631 2.498 3.729 1.00 95.94 115 VAL A C 1
ATOM 827 O O . VAL A 1 115 ? -7.150 2.193 2.637 1.00 95.94 115 VAL A O 1
ATOM 830 N N . ASP A 1 116 ? -8.316 3.629 3.895 1.00 96.56 116 ASP A N 1
ATOM 831 C CA . ASP A 1 116 ? -8.557 4.569 2.799 1.00 96.56 116 ASP A CA 1
ATOM 832 C C . ASP A 1 116 ? -7.258 5.164 2.247 1.00 96.56 116 ASP A C 1
ATOM 834 O O . ASP A 1 116 ? -7.114 5.333 1.032 1.00 96.56 116 ASP A O 1
ATOM 838 N N . THR A 1 117 ? -6.301 5.465 3.125 1.00 96.00 117 THR A N 1
ATOM 839 C CA . THR A 1 117 ? -4.988 5.994 2.740 1.00 96.00 117 THR A CA 1
ATOM 840 C C . THR A 1 117 ? -4.168 4.941 1.999 1.00 96.00 117 THR A C 1
ATOM 842 O O . THR A 1 117 ? -3.638 5.240 0.928 1.00 96.00 117 THR A O 1
ATOM 845 N N . ALA A 1 118 ? -4.129 3.705 2.504 1.00 94.31 118 ALA A N 1
ATOM 846 C CA . ALA A 1 118 ? -3.456 2.582 1.854 1.00 94.31 118 ALA A CA 1
ATOM 847 C C . ALA A 1 118 ? -4.012 2.354 0.440 1.00 94.31 118 ALA A C 1
ATOM 849 O O . ALA A 1 118 ? -3.257 2.381 -0.528 1.00 94.31 118 ALA A O 1
ATOM 850 N N . ARG A 1 119 ? -5.342 2.304 0.289 1.00 93.00 119 ARG A N 1
ATOM 851 C CA . ARG A 1 119 ? -6.014 2.157 -1.016 1.00 93.00 119 ARG A CA 1
ATOM 852 C C . ARG A 1 119 ? -5.739 3.308 -1.982 1.00 93.00 119 ARG A C 1
ATOM 854 O O . ARG A 1 119 ? -5.687 3.105 -3.194 1.00 93.00 119 ARG A O 1
ATOM 861 N N . ARG A 1 120 ? -5.628 4.547 -1.488 1.00 93.81 120 ARG A N 1
ATOM 862 C CA . ARG A 1 120 ? -5.235 5.691 -2.333 1.00 93.81 120 ARG A CA 1
ATOM 863 C C . ARG A 1 120 ? -3.810 5.511 -2.839 1.00 93.81 120 ARG A C 1
ATOM 865 O O . ARG A 1 120 ? -3.573 5.714 -4.026 1.00 93.81 120 ARG A O 1
ATOM 872 N N . PHE A 1 121 ? -2.896 5.112 -1.964 1.00 91.94 121 PHE A N 1
ATOM 873 C CA . PHE A 1 121 ? -1.500 4.909 -2.327 1.00 91.94 121 PHE A CA 1
ATOM 874 C C . PHE A 1 121 ? -1.324 3.723 -3.290 1.00 91.94 121 PHE A C 1
ATOM 876 O O . PHE A 1 121 ? -0.624 3.863 -4.289 1.00 91.94 121 PHE A O 1
ATOM 883 N N . GLU A 1 122 ? -2.057 2.622 -3.097 1.00 90.38 122 GLU A N 1
ATOM 884 C CA . GLU A 1 122 ? -2.124 1.499 -4.047 1.00 90.38 122 GLU A CA 1
ATOM 885 C C . GLU A 1 122 ? -2.556 1.950 -5.447 1.00 90.38 122 GLU A C 1
ATOM 887 O O . GLU A 1 122 ? -1.911 1.600 -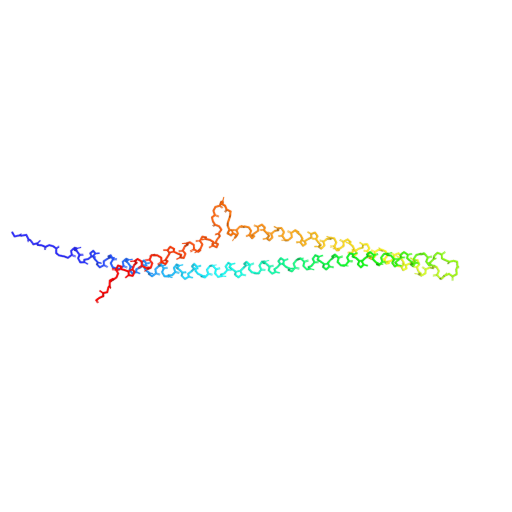6.432 1.00 90.38 122 GLU A O 1
ATOM 892 N N . ARG A 1 123 ? -3.614 2.768 -5.556 1.00 89.94 123 ARG A N 1
ATOM 893 C CA . ARG A 1 123 ? -4.074 3.294 -6.853 1.00 89.94 123 ARG A CA 1
ATOM 894 C C . ARG A 1 123 ? -3.035 4.183 -7.529 1.00 89.94 123 ARG A C 1
ATOM 896 O O . ARG A 1 123 ? -2.874 4.086 -8.742 1.00 89.94 123 ARG A O 1
ATOM 903 N N . HIS A 1 124 ? -2.346 5.032 -6.766 1.00 87.94 124 HIS A N 1
ATOM 904 C CA . HIS A 1 124 ? -1.272 5.868 -7.303 1.00 87.94 124 HIS A CA 1
ATOM 905 C C . HIS A 1 124 ? -0.117 5.015 -7.838 1.00 87.94 124 HIS A C 1
ATOM 907 O O . HIS A 1 124 ? 0.277 5.179 -8.988 1.00 87.94 124 HIS A O 1
ATOM 913 N N . LEU A 1 125 ? 0.346 4.032 -7.062 1.00 85.00 125 LEU A N 1
ATOM 914 C CA . LEU A 1 125 ? 1.409 3.126 -7.498 1.00 85.00 125 LEU A CA 1
ATOM 915 C C . LEU A 1 125 ? 0.999 2.255 -8.688 1.00 85.00 125 LEU A C 1
ATOM 917 O O . LEU A 1 125 ? 1.820 1.992 -9.566 1.00 85.00 125 LEU A O 1
ATOM 921 N N . ALA A 1 126 ? -0.255 1.805 -8.743 1.00 79.00 126 ALA A N 1
ATOM 922 C CA . ALA A 1 126 ? -0.767 1.038 -9.871 1.00 79.00 126 ALA A CA 1
ATOM 923 C C . ALA A 1 126 ? -0.797 1.879 -11.157 1.00 79.00 126 ALA A C 1
ATOM 925 O O . ALA A 1 126 ? -0.375 1.392 -12.202 1.00 79.00 126 ALA A O 1
ATOM 926 N N . ALA A 1 127 ? -1.225 3.144 -11.084 1.00 76.50 127 ALA A N 1
ATOM 927 C CA . ALA A 1 127 ? -1.208 4.058 -12.227 1.00 76.50 127 ALA A CA 1
ATOM 928 C C . ALA A 1 127 ? 0.221 4.305 -12.748 1.00 76.50 127 ALA A C 1
ATOM 930 O O . ALA A 1 127 ? 0.462 4.239 -13.956 1.00 76.50 127 ALA A O 1
ATOM 931 N N . ASP A 1 128 ? 1.180 4.487 -11.839 1.00 70.94 128 ASP A N 1
ATOM 932 C CA . ASP A 1 128 ? 2.595 4.640 -12.192 1.00 70.94 128 ASP A CA 1
ATOM 933 C C . ASP A 1 128 ? 3.178 3.344 -12.791 1.00 70.94 128 ASP A C 1
ATOM 935 O O . ASP A 1 128 ? 3.996 3.380 -13.710 1.00 70.94 128 ASP A O 1
ATOM 939 N N . SER A 1 129 ? 2.720 2.179 -12.320 1.00 64.38 129 SER A N 1
ATOM 940 C CA . SER A 1 129 ? 3.180 0.860 -12.781 1.00 64.38 129 SER A CA 1
ATOM 941 C C . SER A 1 129 ? 2.595 0.441 -14.132 1.00 64.38 129 SER A C 1
ATOM 943 O O . SER A 1 129 ? 3.276 -0.233 -14.902 1.00 64.38 129 SER A O 1
ATOM 945 N N . VAL A 1 130 ? 1.355 0.831 -14.450 1.00 55.56 130 VAL A N 1
ATOM 946 C CA . VAL A 1 130 ? 0.718 0.560 -15.755 1.00 55.56 130 VAL A CA 1
ATOM 947 C C . VAL A 1 130 ? 1.484 1.239 -16.892 1.00 55.56 130 VAL A C 1
ATOM 949 O O . VAL A 1 130 ? 1.604 0.664 -17.970 1.00 55.56 130 VAL A O 1
ATOM 952 N N . SER A 1 131 ? 2.126 2.379 -16.629 1.00 51.47 131 SER A N 1
ATOM 953 C CA . SER A 1 131 ? 3.040 3.025 -17.586 1.00 51.47 131 SER A CA 1
ATOM 954 C C . SER A 1 131 ? 4.294 2.183 -17.899 1.00 51.47 131 SER A C 1
ATOM 956 O O . SER A 1 131 ? 5.046 2.490 -18.823 1.00 51.47 131 SER A O 1
ATOM 958 N N . LEU A 1 132 ? 4.537 1.107 -17.141 1.00 50.72 132 LEU A N 1
ATOM 959 C CA . LEU A 1 132 ? 5.725 0.255 -17.233 1.00 50.72 132 LEU A CA 1
ATOM 960 C C . LEU A 1 132 ? 5.409 -1.203 -17.621 1.00 50.72 132 LEU A C 1
ATOM 962 O O . LEU A 1 132 ? 6.344 -1.984 -17.820 1.00 50.72 132 LEU A O 1
ATOM 966 N N . GLN A 1 133 ? 4.133 -1.595 -17.739 1.00 45.47 133 GLN A N 1
ATOM 967 C CA . GLN A 1 133 ? 3.744 -2.990 -17.977 1.00 45.47 133 GLN A CA 1
ATOM 968 C C . GLN A 1 133 ? 3.768 -3.395 -19.466 1.00 45.47 133 GLN A C 1
ATOM 970 O O . GLN A 1 133 ? 3.318 -2.642 -20.331 1.00 45.47 133 GLN A O 1
ATOM 975 N N . PRO A 1 134 ? 4.250 -4.610 -19.795 1.00 40.53 134 PRO A N 1
ATOM 976 C CA . PRO A 1 134 ? 4.150 -5.174 -21.139 1.00 40.53 134 PRO A CA 1
ATOM 977 C C . PRO A 1 134 ? 2.697 -5.540 -21.474 1.00 40.53 134 PRO A C 1
ATOM 979 O O . PRO A 1 134 ? 2.114 -6.372 -20.783 1.00 40.53 134 PRO A O 1
ATOM 982 N N . GLY A 1 135 ? 2.133 -4.999 -22.562 1.00 50.06 135 GLY A N 1
ATOM 983 C CA . GLY A 1 135 ? 0.993 -5.645 -23.234 1.00 50.06 135 GLY A CA 1
ATOM 984 C C . GLY A 1 135 ? -0.265 -4.826 -23.546 1.00 50.06 135 GLY A C 1
ATOM 985 O O . GLY A 1 135 ? -1.246 -5.437 -23.959 1.00 50.06 135 GLY A O 1
ATOM 986 N N . GLN A 1 136 ? -0.279 -3.493 -23.428 1.00 42.91 136 GLN A N 1
ATOM 987 C CA . GLN A 1 136 ? -1.360 -2.676 -24.014 1.00 42.91 136 GLN A CA 1
ATOM 988 C C . GLN A 1 136 ? -0.842 -1.735 -25.117 1.00 42.91 136 GLN A C 1
ATOM 990 O O . GLN A 1 136 ? 0.226 -1.145 -24.953 1.00 42.91 136 GLN A O 1
ATOM 995 N N . PRO A 1 137 ? -1.558 -1.595 -26.254 1.00 49.59 137 PRO A N 1
ATOM 996 C CA . PRO A 1 137 ? -1.112 -0.768 -27.363 1.00 49.59 137 PRO A CA 1
ATOM 997 C C . 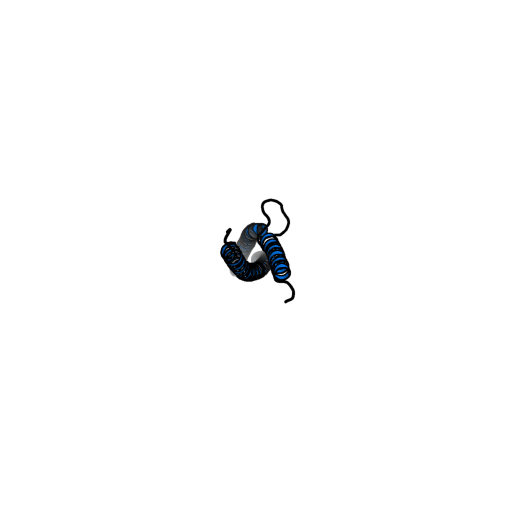PRO A 1 137 ? -1.544 0.690 -27.171 1.00 49.59 137 PRO A C 1
ATOM 999 O O . PRO A 1 137 ? -2.632 1.089 -27.578 1.00 49.59 137 PRO A O 1
ATOM 1002 N N . ALA A 1 138 ? -0.640 1.480 -26.599 1.00 45.34 138 ALA A N 1
ATOM 1003 C CA . ALA A 1 138 ? -0.392 2.869 -26.979 1.00 45.34 138 ALA A CA 1
ATOM 1004 C C . ALA A 1 138 ? 1.045 3.197 -26.540 1.00 45.34 138 ALA A C 1
ATOM 1006 O O . ALA A 1 138 ? 1.263 3.595 -25.407 1.00 45.34 138 ALA A O 1
ATOM 1007 N N . GLU A 1 139 ? 2.012 2.938 -27.428 1.00 49.31 139 GLU A N 1
ATOM 1008 C CA . GLU A 1 139 ? 3.465 3.059 -27.200 1.00 49.31 139 GLU A CA 1
ATOM 1009 C C . GLU A 1 139 ? 4.026 2.033 -26.195 1.00 49.31 139 GLU A C 1
ATOM 1011 O O . GLU A 1 139 ? 3.728 2.028 -25.007 1.00 49.31 139 GLU A O 1
ATOM 1016 N N . ALA A 1 140 ? 4.816 1.082 -26.702 1.00 52.84 140 ALA A N 1
ATOM 1017 C CA . ALA A 1 140 ? 5.349 -0.039 -25.935 1.00 52.84 140 ALA A CA 1
ATOM 1018 C C . ALA A 1 140 ? 6.041 0.440 -24.645 1.00 52.84 140 ALA A C 1
ATOM 1020 O O . ALA A 1 140 ? 6.996 1.212 -24.713 1.00 52.84 140 ALA A O 1
ATOM 1021 N N . GLY A 1 141 ? 5.574 -0.033 -23.482 1.00 62.94 141 GLY A N 1
ATOM 1022 C CA . GLY A 1 141 ? 6.168 0.292 -22.184 1.00 62.94 141 GLY A CA 1
ATOM 1023 C C . GLY A 1 141 ? 7.693 0.108 -22.162 1.00 62.94 141 GLY A C 1
ATOM 1024 O O . GLY A 1 141 ? 8.269 -0.629 -22.970 1.00 62.94 141 GLY A O 1
ATOM 1025 N N . ALA A 1 142 ? 8.363 0.773 -21.217 1.00 71.31 142 ALA A N 1
ATOM 1026 C CA . ALA A 1 142 ? 9.824 0.895 -21.209 1.00 71.31 142 ALA A CA 1
ATOM 1027 C C . ALA A 1 142 ? 10.566 -0.454 -21.296 1.00 71.31 142 ALA A C 1
ATOM 1029 O O . ALA A 1 142 ? 11.575 -0.553 -21.988 1.00 71.31 142 ALA A O 1
ATOM 1030 N N . LEU A 1 143 ? 10.062 -1.511 -20.645 1.00 73.56 143 LEU A N 1
ATOM 1031 C CA . LEU A 1 143 ? 10.684 -2.840 -20.680 1.00 73.56 143 LEU A CA 1
ATOM 1032 C C . LEU A 1 143 ? 10.653 -3.479 -22.084 1.00 73.56 143 LEU A C 1
ATOM 1034 O O . LEU A 1 143 ? 11.734 -3.742 -22.610 1.00 73.56 143 LEU A O 1
ATOM 1038 N N . PRO A 1 144 ? 9.486 -3.691 -22.732 1.00 78.31 144 PRO A N 1
ATOM 1039 C CA . PRO A 1 144 ? 9.423 -4.162 -24.118 1.00 78.31 144 PRO A CA 1
ATOM 1040 C C . PRO A 1 144 ? 10.247 -3.332 -25.104 1.00 78.31 144 PRO A C 1
ATOM 1042 O O . PRO A 1 144 ? 10.923 -3.901 -25.960 1.00 78.31 144 PRO A O 1
ATOM 1045 N N . ALA A 1 145 ? 10.224 -2.001 -24.975 1.00 79.88 145 ALA A N 1
ATOM 1046 C CA . ALA A 1 145 ? 10.989 -1.112 -25.846 1.00 79.88 145 ALA A CA 1
ATOM 1047 C C . ALA A 1 145 ? 12.505 -1.315 -25.681 1.00 79.88 145 ALA A C 1
ATOM 1049 O O . ALA A 1 145 ? 13.232 -1.424 -26.669 1.00 79.88 145 ALA A O 1
ATOM 1050 N N . LEU A 1 146 ? 12.986 -1.428 -24.439 1.00 82.50 146 LEU A N 1
ATOM 1051 C CA . LEU A 1 146 ? 14.395 -1.690 -24.150 1.00 82.50 146 LEU A CA 1
ATOM 1052 C C . LEU A 1 146 ? 14.823 -3.100 -24.577 1.00 82.50 146 LEU A C 1
ATOM 1054 O O . LEU A 1 146 ? 15.926 -3.259 -25.092 1.00 82.50 146 LEU A O 1
ATOM 1058 N N . THR A 1 147 ? 13.964 -4.111 -24.423 1.00 83.50 147 THR A N 1
ATOM 1059 C CA . THR A 1 147 ? 14.238 -5.470 -24.919 1.00 83.50 147 THR A CA 1
ATOM 1060 C C . THR A 1 147 ? 14.316 -5.501 -26.447 1.00 83.50 147 THR A C 1
ATOM 1062 O O . THR A 1 147 ? 15.288 -6.019 -26.994 1.00 83.50 147 THR A O 1
ATOM 1065 N N . GLY A 1 148 ? 13.382 -4.854 -27.151 1.00 85.81 148 GLY A N 1
ATOM 1066 C CA . GLY A 1 148 ? 13.441 -4.727 -28.612 1.00 85.81 148 GLY A CA 1
ATOM 1067 C C . GLY A 1 148 ? 14.669 -3.943 -29.102 1.00 85.81 148 GLY A C 1
ATOM 1068 O O . GLY A 1 148 ? 15.257 -4.275 -30.136 1.00 85.81 148 GLY A O 1
ATOM 1069 N N . LEU A 1 149 ? 15.112 -2.936 -28.340 1.00 86.56 149 LEU A N 1
ATOM 1070 C CA . LEU A 1 149 ? 16.364 -2.221 -28.598 1.00 86.56 149 LEU A CA 1
ATOM 1071 C C . LEU A 1 149 ? 17.584 -3.143 -28.445 1.00 86.56 149 LEU A C 1
ATOM 1073 O O . LEU A 1 149 ? 18.463 -3.122 -29.304 1.00 86.56 149 LEU A O 1
ATOM 1077 N N . GLN A 1 150 ? 17.635 -3.971 -27.397 1.00 85.69 150 GLN A N 1
ATOM 1078 C CA . GLN A 1 150 ? 18.716 -4.947 -27.203 1.00 85.69 150 GLN A CA 1
ATOM 1079 C C . GLN A 1 150 ? 18.798 -5.936 -28.369 1.00 85.69 150 GLN A C 1
ATOM 1081 O O . GLN A 1 150 ? 19.868 -6.091 -28.951 1.00 85.69 150 GLN A O 1
ATOM 1086 N N . GLU A 1 151 ? 17.671 -6.520 -28.777 1.00 89.06 151 GLU A N 1
ATOM 1087 C CA . GLU A 1 151 ? 17.611 -7.450 -29.913 1.00 89.06 151 GLU A CA 1
ATOM 1088 C C . GLU A 1 151 ? 18.048 -6.801 -31.235 1.00 89.06 151 GLU A C 1
ATOM 1090 O O . GLU A 1 151 ? 18.647 -7.444 -32.102 1.00 89.06 151 GLU A O 1
ATOM 1095 N N . SER A 1 152 ? 17.740 -5.516 -31.417 1.00 88.50 152 SER A N 1
ATOM 1096 C CA . SER A 1 152 ? 18.161 -4.757 -32.599 1.00 88.50 152 SER A CA 1
ATOM 1097 C C . SER A 1 152 ? 19.669 -4.499 -32.589 1.00 88.50 152 SER A C 1
ATOM 1099 O O . SER A 1 152 ? 20.329 -4.651 -33.616 1.00 88.50 152 SER A O 1
ATOM 1101 N N . LEU A 1 153 ? 20.234 -4.166 -31.426 1.00 88.88 153 LEU A N 1
ATOM 1102 C CA . LEU A 1 153 ? 21.673 -3.963 -31.256 1.00 88.88 153 LEU A CA 1
ATOM 1103 C C . LEU A 1 153 ? 22.460 -5.267 -31.409 1.00 88.88 153 LEU A C 1
ATOM 1105 O O . LEU A 1 153 ? 23.509 -5.262 -32.049 1.00 88.88 153 LEU A O 1
ATOM 1109 N N . ASP A 1 154 ? 21.947 -6.389 -30.903 1.00 89.00 154 ASP A N 1
ATOM 1110 C CA . ASP A 1 154 ? 22.571 -7.700 -31.102 1.00 89.00 154 ASP A CA 1
ATOM 1111 C C . ASP A 1 154 ? 22.596 -8.095 -32.586 1.00 89.00 154 ASP A C 1
ATOM 1113 O O . ASP A 1 154 ? 23.619 -8.580 -33.071 1.00 89.00 154 ASP A O 1
ATOM 1117 N N . ARG A 1 155 ? 21.537 -7.787 -33.350 1.00 88.94 155 ARG A N 1
ATOM 1118 C CA . ARG A 1 155 ? 21.527 -7.961 -34.815 1.00 88.94 155 ARG A CA 1
ATOM 1119 C C . ARG A 1 155 ? 22.553 -7.082 -35.531 1.00 88.94 155 ARG A C 1
ATOM 1121 O O . ARG A 1 155 ? 23.212 -7.563 -36.453 1.00 88.94 155 ARG A O 1
ATOM 1128 N N . ILE A 1 156 ? 22.716 -5.822 -35.118 1.00 86.56 156 ILE A N 1
ATOM 1129 C CA . ILE A 1 156 ? 23.733 -4.914 -35.679 1.00 86.56 156 ILE A CA 1
ATOM 1130 C C . ILE A 1 156 ? 25.139 -5.463 -35.416 1.00 86.56 156 ILE A C 1
ATOM 1132 O O . ILE A 1 156 ? 25.957 -5.520 -36.332 1.00 86.56 156 ILE A O 1
ATOM 1136 N N . LEU A 1 157 ? 25.408 -5.912 -34.189 1.00 85.75 157 LEU A N 1
ATOM 1137 C CA . LEU A 1 157 ? 26.709 -6.461 -33.805 1.00 85.75 157 LEU A CA 1
ATOM 1138 C C . LEU A 1 157 ? 27.021 -7.775 -34.535 1.00 85.75 157 LEU A C 1
ATOM 1140 O O . LEU A 1 157 ? 28.150 -7.957 -34.990 1.00 85.75 157 LEU A O 1
ATOM 1144 N N . ALA A 1 158 ? 26.028 -8.654 -34.706 1.00 86.31 158 ALA A N 1
ATOM 1145 C CA . ALA A 1 158 ? 26.172 -9.877 -35.494 1.00 86.31 158 ALA A CA 1
ATOM 1146 C C . ALA A 1 158 ? 26.494 -9.559 -36.965 1.00 86.31 158 ALA A C 1
ATOM 1148 O O . ALA A 1 158 ? 27.519 -10.007 -37.478 1.00 86.31 158 ALA A O 1
ATOM 1149 N N . SER A 1 159 ? 25.705 -8.687 -37.602 1.00 85.00 159 SER A N 1
ATOM 1150 C CA . SER A 1 159 ? 25.900 -8.282 -39.006 1.00 85.00 159 SER A CA 1
ATOM 1151 C C . SER A 1 159 ? 27.269 -7.626 -39.232 1.00 85.00 159 SER A C 1
ATOM 1153 O O . SER A 1 159 ? 27.952 -7.882 -40.222 1.00 85.00 159 SER A O 1
ATOM 1155 N N . ALA A 1 160 ? 27.715 -6.793 -38.290 1.00 77.75 160 ALA A N 1
ATOM 1156 C CA . ALA A 1 160 ? 29.013 -6.136 -38.368 1.00 77.75 160 ALA A CA 1
ATOM 1157 C C . ALA A 1 160 ? 30.194 -7.103 -38.148 1.00 77.75 160 ALA A C 1
ATOM 1159 O O . ALA A 1 160 ? 31.278 -6.876 -38.687 1.00 77.75 160 ALA A O 1
ATOM 1160 N N . SER A 1 161 ? 29.997 -8.197 -37.402 1.00 75.31 161 SER A N 1
ATOM 1161 C CA . SER A 1 161 ? 31.001 -9.259 -37.263 1.00 75.31 161 SER A CA 1
ATOM 1162 C C . SER A 1 161 ? 31.164 -10.088 -38.545 1.00 75.31 161 SER A C 1
ATOM 1164 O O . SER A 1 161 ? 32.292 -10.406 -38.920 1.00 75.31 161 SER A O 1
ATOM 1166 N N . GLU A 1 162 ? 30.070 -10.347 -39.267 1.00 78.56 162 GLU A N 1
ATOM 1167 C CA . GLU A 1 162 ? 30.074 -11.052 -40.558 1.00 78.56 162 GLU A CA 1
ATOM 1168 C C . GLU A 1 162 ? 30.802 -10.247 -41.643 1.00 78.56 162 GLU A C 1
ATOM 1170 O O . GLU A 1 162 ? 31.609 -10.798 -42.393 1.00 78.56 162 GLU A O 1
ATOM 1175 N N . LEU A 1 163 ? 30.607 -8.923 -41.664 1.00 68.62 163 LEU A N 1
ATOM 1176 C CA . LEU A 1 163 ? 31.313 -8.005 -42.568 1.00 68.62 163 LEU A CA 1
ATOM 1177 C C . LEU A 1 163 ? 32.831 -7.961 -42.333 1.00 68.62 163 LEU A C 1
ATOM 1179 O O . LEU A 1 163 ? 33.574 -7.539 -43.219 1.00 68.62 163 LEU A O 1
ATOM 1183 N N . ARG A 1 164 ? 33.307 -8.382 -41.153 1.00 64.38 164 ARG A N 1
ATOM 1184 C CA . ARG A 1 164 ? 34.739 -8.395 -40.828 1.00 64.38 164 ARG A CA 1
ATOM 1185 C C . ARG A 1 164 ? 35.483 -9.592 -41.432 1.00 64.38 164 ARG A C 1
ATOM 1187 O O . ARG A 1 164 ? 36.696 -9.472 -41.580 1.00 64.38 164 ARG A O 1
ATOM 1194 N N . GLY A 1 165 ? 34.771 -10.666 -41.813 1.00 48.34 165 GLY A N 1
ATOM 1195 C CA . GLY A 1 165 ? 35.277 -11.878 -42.481 1.00 48.34 165 GLY A CA 1
ATOM 1196 C C . GLY A 1 165 ? 36.363 -12.664 -41.712 1.00 48.34 165 GLY A C 1
ATOM 1197 O O . GLY A 1 165 ? 37.101 -12.090 -40.910 1.00 48.34 165 GLY A O 1
ATOM 1198 N N . PRO A 1 166 ? 36.513 -13.988 -41.925 1.00 49.66 166 PRO A N 1
ATOM 1199 C CA . PRO A 1 166 ? 37.706 -14.695 -41.468 1.00 49.66 166 PRO A CA 1
ATOM 1200 C C . PRO A 1 166 ? 38.913 -14.153 -42.247 1.00 49.66 166 PRO A C 1
ATOM 1202 O O . PRO A 1 166 ? 38.884 -14.097 -43.476 1.00 49.66 166 PRO A O 1
ATOM 1205 N N . ARG A 1 167 ? 39.936 -13.696 -41.521 1.00 43.34 167 ARG A N 1
ATOM 1206 C CA . ARG A 1 167 ? 41.236 -13.343 -42.104 1.00 43.34 167 ARG A CA 1
ATOM 1207 C C . ARG A 1 167 ? 41.947 -14.568 -42.656 1.00 43.34 167 ARG A C 1
ATOM 1209 O O . ARG A 1 167 ? 41.844 -15.628 -41.999 1.00 43.34 167 ARG A O 1
#

Sequence (167 aa):
MAADRPESGTLSSVRIAALGADILDAATISRRLAAQAVSSVRVQSDRTAGVLDGLSRIADAAQAMTEVALQTRLLAFNLSVEAARPESDTGSLGLMARAVTDLSSRVEAASRQIVDTARRFERHLAADSVSLQPGQPAEAGALPALTGLQESLDRILASASELRGPR